Protein AF-A0A3D8GUQ6-F1 (afdb_monomer_lite)

Foldseek 3Di:
DVVVVVVVVVVVVVVVVVVVVVVVVVVVCVVVDPQWDFDPDPDPPFWTWTDHDQKIWIAGPVFRWIWMWGNDPPTDTDTDDTDGD

pLDDT: mean 74.99, std 14.55, range [48.75, 92.19]

Organism: NCBI:txid2259171

Sequence (85 aa):
MKGLSANIIALGVVVLYSTWSISNAIISSSSSFPHHISVDQNTEGSYELIVNDGWLYLYDKSNGQIWKKQDNLTAEWERVKHYSQ

Radius of gyration: 23.88 Å; chains: 1; bounding box: 69×28×36 Å

Structure (mmCIF, N/CA/C/O backbone):
data_AF-A0A3D8GUQ6-F1
#
_entry.id   AF-A0A3D8GUQ6-F1
#
loop_
_atom_site.group_PDB
_atom_site.id
_atom_site.type_symbol
_atom_site.label_atom_id
_atom_site.label_alt_id
_atom_site.label_comp_id
_atom_site.label_asym_id
_atom_site.label_entity_id
_atom_site.label_seq_id
_atom_site.pdbx_PDB_ins_code
_atom_site.Cartn_x
_atom_site.Cartn_y
_atom_site.Cartn_z
_atom_site.occupancy
_atom_site.B_iso_or_equiv
_atom_site.auth_seq_id
_atom_site.auth_comp_id
_atom_site.auth_asym_id
_atom_site.auth_atom_id
_atom_site.pdbx_PDB_model_num
ATOM 1 N N . MET A 1 1 ? 50.426 -8.877 -18.803 1.00 54.91 1 MET A N 1
ATOM 2 C CA . MET A 1 1 ? 49.686 -9.169 -17.549 1.00 54.91 1 MET A CA 1
ATOM 3 C C . MET A 1 1 ? 49.274 -7.917 -16.761 1.00 54.91 1 MET A C 1
ATOM 5 O O . MET A 1 1 ? 48.176 -7.924 -16.232 1.00 54.91 1 MET A O 1
ATOM 9 N N . LYS A 1 2 ? 50.061 -6.823 -16.732 1.00 58.38 2 LYS A N 1
ATOM 10 C CA . LYS A 1 2 ? 49.732 -5.588 -15.974 1.00 58.38 2 LYS A CA 1
ATOM 11 C C . LYS A 1 2 ? 48.457 -4.835 -16.425 1.00 58.38 2 LYS A C 1
ATOM 13 O O . LYS A 1 2 ? 47.821 -4.180 -15.609 1.00 58.38 2 LYS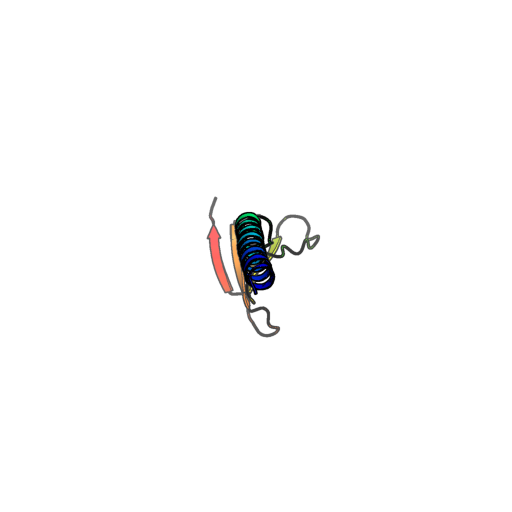 A O 1
ATOM 18 N N . GLY A 1 3 ? 48.061 -4.942 -17.700 1.00 62.34 3 GLY A N 1
ATOM 19 C CA . GLY A 1 3 ? 46.832 -4.308 -18.215 1.00 62.34 3 GLY A CA 1
ATOM 20 C C . GLY A 1 3 ? 45.539 -5.045 -17.841 1.00 62.34 3 GLY A C 1
ATOM 21 O O . GLY A 1 3 ? 44.515 -4.417 -17.603 1.00 62.34 3 GLY A O 1
ATOM 22 N N . LEU A 1 4 ? 45.598 -6.375 -17.708 1.00 67.00 4 LEU A N 1
ATOM 23 C CA . LEU A 1 4 ? 44.453 -7.194 -17.291 1.00 67.00 4 LEU A CA 1
ATOM 24 C C . LEU A 1 4 ? 44.071 -6.916 -15.835 1.00 67.00 4 LEU A C 1
ATOM 26 O O . LEU A 1 4 ? 42.896 -6.742 -15.533 1.00 67.00 4 LEU A O 1
ATOM 30 N N . SER A 1 5 ? 45.063 -6.789 -14.949 1.00 74.38 5 SER A N 1
ATOM 31 C CA . SER A 1 5 ? 44.835 -6.419 -13.549 1.00 74.38 5 SER A CA 1
ATOM 32 C C . SER A 1 5 ? 44.218 -5.026 -13.401 1.00 74.38 5 SER A C 1
ATOM 34 O O . SER A 1 5 ? 43.329 -4.849 -12.577 1.00 74.38 5 SER A O 1
ATOM 36 N N . ALA A 1 6 ? 44.628 -4.053 -14.222 1.00 78.50 6 ALA A N 1
ATOM 37 C CA . ALA A 1 6 ? 44.053 -2.706 -14.195 1.00 78.50 6 ALA A CA 1
ATOM 38 C C . ALA A 1 6 ? 42.572 -2.701 -14.620 1.00 78.50 6 ALA A C 1
ATOM 40 O O . ALA A 1 6 ? 41.748 -2.067 -13.965 1.00 78.50 6 ALA A O 1
ATOM 41 N N . ASN A 1 7 ? 42.219 -3.469 -15.655 1.00 84.38 7 ASN A N 1
ATOM 42 C CA . ASN A 1 7 ? 40.836 -3.584 -16.124 1.00 84.38 7 ASN A CA 1
ATOM 43 C C . ASN A 1 7 ? 39.926 -4.287 -15.106 1.00 84.38 7 ASN A C 1
ATOM 45 O O . ASN A 1 7 ? 38.784 -3.876 -14.925 1.00 84.38 7 ASN A O 1
ATOM 49 N N . ILE A 1 8 ? 40.430 -5.312 -14.409 1.00 87.19 8 ILE A N 1
ATOM 50 C CA . ILE A 1 8 ? 39.680 -6.011 -13.351 1.00 87.19 8 ILE A CA 1
ATOM 51 C C . ILE A 1 8 ? 39.408 -5.074 -12.167 1.00 87.19 8 ILE A C 1
ATOM 53 O O . ILE A 1 8 ? 38.291 -5.038 -11.654 1.00 87.19 8 ILE A O 1
ATOM 57 N N . ILE A 1 9 ? 40.404 -4.279 -11.763 1.00 86.06 9 ILE A N 1
ATOM 58 C CA . ILE A 1 9 ? 40.246 -3.288 -10.691 1.00 86.06 9 ILE A CA 1
ATOM 59 C C . ILE A 1 9 ? 39.225 -2.218 -11.099 1.00 86.06 9 ILE A C 1
ATOM 61 O O . ILE A 1 9 ? 38.329 -1.902 -10.319 1.00 86.06 9 ILE A O 1
ATOM 65 N N . ALA A 1 10 ? 39.308 -1.707 -12.331 1.00 86.94 10 ALA A N 1
ATOM 66 C CA . ALA A 1 10 ? 38.350 -0.733 -12.850 1.00 86.94 10 ALA A CA 1
ATOM 67 C C . ALA A 1 10 ? 36.914 -1.288 -12.872 1.00 86.94 10 ALA A C 1
ATOM 69 O O . ALA A 1 10 ? 35.987 -0.608 -12.436 1.00 86.94 10 ALA A O 1
ATOM 70 N N . LEU A 1 11 ? 36.732 -2.542 -13.303 1.00 89.38 11 LEU A N 1
ATOM 71 C CA . LEU A 1 11 ? 35.426 -3.204 -13.296 1.00 89.38 11 LEU A CA 1
ATOM 72 C C . LEU A 1 11 ? 34.863 -3.321 -11.871 1.00 89.38 11 LEU A C 1
ATOM 74 O O . LEU A 1 11 ? 33.693 -3.020 -11.644 1.00 89.38 11 LEU A O 1
ATOM 78 N N . GLY A 1 12 ? 35.702 -3.700 -10.901 1.00 90.19 12 GLY A N 1
ATOM 79 C CA . GLY A 1 12 ? 35.306 -3.798 -9.495 1.00 90.19 12 GLY A CA 1
ATOM 80 C C . GLY A 1 12 ? 34.807 -2.468 -8.923 1.00 90.19 12 GLY A C 1
ATOM 81 O O . GLY A 1 12 ? 33.771 -2.432 -8.261 1.00 90.19 12 GLY A O 1
ATOM 82 N N . VAL A 1 13 ? 35.488 -1.361 -9.235 1.00 90.12 13 VAL A N 1
ATOM 83 C CA . VAL A 1 13 ? 35.073 -0.014 -8.802 1.00 90.12 13 VAL A CA 1
ATOM 84 C C . VAL A 1 13 ? 33.721 0.376 -9.407 1.00 90.12 13 VAL A C 1
ATOM 86 O O . VAL A 1 13 ? 32.858 0.888 -8.694 1.00 90.12 13 VAL A O 1
ATOM 89 N N . VAL A 1 14 ? 33.501 0.090 -10.693 1.00 92.06 14 VAL A N 1
ATOM 90 C CA . VAL A 1 14 ? 32.226 0.381 -11.373 1.00 92.06 14 VAL A CA 1
ATOM 91 C C . VAL A 1 14 ? 31.072 -0.412 -10.755 1.00 92.06 14 VAL A C 1
ATOM 93 O O . VAL A 1 14 ? 30.004 0.149 -10.506 1.00 92.06 14 VAL A O 1
ATOM 96 N N . VAL A 1 15 ? 31.284 -1.693 -10.443 1.00 90.19 15 VAL A N 1
ATOM 97 C CA . VAL A 1 15 ? 30.260 -2.539 -9.809 1.00 90.19 15 VAL A CA 1
ATOM 98 C C . VAL A 1 15 ? 29.893 -2.011 -8.420 1.00 90.19 15 VAL A C 1
ATOM 100 O O . VAL A 1 15 ? 28.708 -1.854 -8.118 1.00 90.19 15 VAL A O 1
ATOM 103 N N . LEU A 1 16 ? 30.877 -1.648 -7.595 1.00 89.75 16 LEU A N 1
ATOM 104 C CA . LEU A 1 16 ? 30.620 -1.081 -6.266 1.00 89.75 16 LEU A CA 1
ATOM 105 C C . LEU A 1 16 ? 29.868 0.255 -6.345 1.00 89.75 16 LEU A C 1
ATOM 107 O O . LEU A 1 16 ? 28.904 0.464 -5.608 1.00 89.75 16 LEU A O 1
ATOM 111 N N . TYR A 1 17 ? 30.250 1.127 -7.281 1.00 88.94 17 TYR A N 1
ATOM 112 C CA . TYR A 1 17 ? 29.570 2.403 -7.499 1.00 88.94 17 TYR A CA 1
ATOM 113 C C . TYR A 1 17 ? 28.117 2.214 -7.960 1.00 88.94 17 TYR A C 1
ATOM 115 O O . TYR A 1 17 ? 27.208 2.856 -7.434 1.00 88.94 17 TYR A O 1
ATOM 123 N N . SER A 1 18 ? 27.877 1.284 -8.891 1.00 83.62 18 SER A N 1
ATOM 124 C CA . SER A 1 18 ? 26.523 0.964 -9.359 1.00 83.62 18 SER A CA 1
ATOM 125 C C . SER A 1 18 ? 25.637 0.414 -8.235 1.00 83.62 18 SER A C 1
ATOM 127 O O . SER A 1 18 ? 24.496 0.845 -8.084 1.00 83.62 18 SER A O 1
ATOM 129 N N . THR A 1 19 ? 26.188 -0.448 -7.375 1.00 82.19 19 THR A N 1
ATOM 130 C CA . THR A 1 19 ? 25.472 -1.024 -6.225 1.00 82.19 19 THR A CA 1
ATOM 131 C C . THR A 1 19 ? 25.087 0.059 -5.219 1.00 82.19 19 THR A C 1
ATOM 133 O O . THR A 1 19 ? 23.971 0.064 -4.701 1.00 82.19 19 THR A O 1
ATOM 136 N N . TRP A 1 20 ? 25.978 1.022 -4.975 1.00 79.88 20 TRP A N 1
ATOM 137 C CA . TRP A 1 20 ? 25.686 2.157 -4.104 1.00 79.88 20 TRP A CA 1
ATOM 138 C C . TRP A 1 20 ? 24.604 3.075 -4.690 1.00 79.88 20 TRP A C 1
ATOM 140 O O . TRP A 1 20 ? 23.675 3.457 -3.981 1.00 79.88 20 TRP A O 1
ATOM 150 N N . SER A 1 21 ? 24.668 3.383 -5.987 1.00 76.81 21 SER A N 1
ATOM 151 C CA . SER A 1 21 ? 23.644 4.192 -6.659 1.00 76.81 21 SER A CA 1
ATOM 152 C C . SER A 1 21 ? 22.257 3.540 -6.589 1.00 76.81 21 SER A C 1
ATOM 154 O O . SER A 1 21 ? 21.286 4.215 -6.250 1.00 76.81 21 SER A O 1
ATOM 156 N N . ILE A 1 22 ? 22.176 2.221 -6.802 1.00 75.25 22 ILE A N 1
ATOM 157 C CA . ILE A 1 22 ? 20.934 1.445 -6.667 1.00 75.25 22 ILE A CA 1
ATOM 158 C C . ILE A 1 22 ? 20.439 1.444 -5.214 1.00 75.25 22 ILE A C 1
ATOM 160 O O . ILE A 1 22 ? 19.258 1.673 -4.974 1.00 75.25 22 ILE A O 1
ATOM 164 N N . SER A 1 23 ? 21.329 1.244 -4.238 1.00 69.94 23 SER A N 1
ATOM 165 C CA . SER A 1 23 ? 20.979 1.282 -2.811 1.00 69.94 23 SER A CA 1
ATOM 166 C C . SER A 1 23 ? 20.385 2.636 -2.404 1.00 69.94 23 SER A C 1
ATOM 168 O O . SER A 1 23 ? 19.314 2.693 -1.801 1.00 69.94 23 SER A O 1
ATOM 170 N N . ASN A 1 24 ? 21.014 3.740 -2.820 1.00 68.31 24 ASN A N 1
ATOM 171 C CA . ASN A 1 24 ? 20.498 5.084 -2.563 1.00 68.31 24 ASN A CA 1
ATOM 172 C C . ASN A 1 24 ? 19.152 5.322 -3.259 1.00 68.31 24 ASN A C 1
ATOM 174 O O . ASN A 1 24 ? 18.269 5.937 -2.665 1.00 68.31 24 ASN A O 1
ATOM 178 N N . ALA A 1 25 ? 18.970 4.815 -4.484 1.00 62.53 25 ALA A N 1
ATOM 179 C CA . ALA A 1 25 ? 17.696 4.896 -5.191 1.00 62.53 25 ALA A CA 1
ATOM 180 C C . ALA A 1 25 ? 16.584 4.155 -4.427 1.00 62.53 25 ALA A C 1
ATOM 182 O O . ALA A 1 25 ? 15.518 4.726 -4.210 1.00 62.53 25 ALA A O 1
ATOM 183 N N . ILE A 1 26 ? 16.854 2.944 -3.927 1.00 60.50 26 ILE A N 1
ATOM 184 C CA . ILE A 1 26 ? 15.909 2.160 -3.116 1.00 60.50 26 ILE A CA 1
ATOM 185 C C . ILE A 1 26 ? 15.566 2.894 -1.811 1.00 60.50 26 ILE A C 1
ATOM 187 O O . ILE A 1 26 ? 14.388 3.061 -1.499 1.00 60.50 26 ILE A O 1
ATOM 191 N N . ILE A 1 27 ? 16.565 3.409 -1.088 1.00 60.78 27 ILE A N 1
ATOM 192 C CA . ILE A 1 27 ? 16.347 4.182 0.148 1.00 60.78 27 ILE A CA 1
ATOM 193 C C . ILE A 1 27 ? 15.502 5.435 -0.139 1.00 60.78 27 ILE A C 1
ATOM 195 O O . ILE A 1 27 ? 14.549 5.720 0.588 1.00 60.78 27 ILE A O 1
ATOM 199 N N . SER A 1 28 ? 15.793 6.145 -1.233 1.00 56.81 28 SER A N 1
ATOM 200 C CA . SER A 1 28 ? 15.042 7.338 -1.652 1.00 56.81 28 SER A CA 1
ATOM 201 C C . SER A 1 28 ? 13.632 7.037 -2.170 1.00 56.81 28 SER A C 1
ATOM 203 O O . SER A 1 28 ? 12.774 7.913 -2.147 1.00 56.81 28 SER A O 1
ATOM 205 N N . SER A 1 29 ? 13.367 5.802 -2.604 1.00 53.50 29 SER A N 1
ATOM 206 C CA . SER A 1 29 ? 12.051 5.378 -3.097 1.00 53.50 29 SER A CA 1
ATOM 207 C C . SER A 1 29 ? 11.054 5.039 -1.982 1.00 53.50 29 SER A C 1
ATOM 209 O O . SER A 1 29 ? 9.868 4.862 -2.259 1.00 53.50 29 SER A O 1
ATOM 211 N N . SER A 1 30 ? 11.505 5.003 -0.721 1.00 54.34 30 SER A N 1
ATOM 212 C CA . SER A 1 30 ? 10.701 4.576 0.433 1.00 54.34 30 SER A CA 1
ATOM 213 C C . SER A 1 30 ? 9.460 5.436 0.716 1.00 54.34 30 SER A C 1
ATOM 215 O O . SER A 1 30 ? 8.528 4.941 1.344 1.00 54.34 30 SER A O 1
ATOM 217 N N . SER A 1 31 ? 9.387 6.676 0.218 1.00 54.19 31 SER A N 1
ATOM 218 C CA . SER A 1 31 ? 8.206 7.543 0.375 1.00 54.19 31 SER A CA 1
ATOM 219 C C . SER A 1 31 ? 7.329 7.672 -0.876 1.00 54.19 31 SER A C 1
ATOM 221 O O . SER A 1 31 ? 6.207 8.163 -0.763 1.00 54.19 31 SER A O 1
ATOM 223 N N . SER A 1 32 ? 7.810 7.241 -2.048 1.00 52.84 32 SER A N 1
ATOM 224 C CA . SER A 1 32 ? 7.126 7.435 -3.342 1.00 52.84 32 SER A CA 1
ATOM 225 C C . SER A 1 32 ? 6.679 6.133 -4.006 1.00 52.84 32 SER A C 1
ATOM 227 O O . SER A 1 32 ? 5.977 6.177 -5.014 1.00 52.84 32 SER A O 1
ATOM 229 N N . PHE A 1 33 ? 7.060 4.974 -3.462 1.00 49.62 33 PHE A N 1
ATOM 230 C CA . PHE A 1 33 ? 6.405 3.720 -3.813 1.00 49.62 33 PHE A CA 1
ATOM 231 C C . PHE A 1 33 ? 5.068 3.661 -3.057 1.00 49.62 33 PHE A C 1
ATOM 233 O O . PHE A 1 33 ? 5.075 3.733 -1.821 1.00 49.62 33 PHE A O 1
ATOM 240 N N . PRO A 1 34 ? 3.915 3.579 -3.747 1.00 50.53 34 PRO A N 1
ATOM 241 C CA . PRO A 1 34 ? 2.634 3.501 -3.068 1.00 50.53 34 PRO A CA 1
ATOM 242 C C . PRO A 1 34 ? 2.584 2.197 -2.264 1.00 50.53 34 PRO A C 1
ATOM 244 O O . PRO A 1 34 ? 2.396 1.119 -2.815 1.00 50.53 34 PRO A O 1
ATOM 247 N N . HIS A 1 35 ? 2.739 2.297 -0.941 1.00 51.97 35 HIS A N 1
ATOM 248 C CA . HIS A 1 35 ? 2.457 1.202 0.001 1.00 51.97 35 HIS A CA 1
ATOM 249 C C . HIS A 1 35 ? 0.950 0.906 0.096 1.00 51.97 35 HIS A C 1
ATOM 251 O O . HIS A 1 35 ? 0.518 -0.001 0.798 1.00 51.97 35 HIS A O 1
ATOM 257 N N . HIS A 1 36 ? 0.144 1.721 -0.574 1.00 50.53 36 HIS A N 1
ATOM 258 C CA . HIS A 1 36 ? -1.286 1.585 -0.698 1.00 50.53 36 HIS A CA 1
ATOM 259 C C . HIS A 1 36 ? -1.661 2.025 -2.109 1.00 50.53 36 HIS A C 1
ATOM 261 O O . HIS A 1 36 ? -1.331 3.131 -2.538 1.00 50.53 36 HIS A O 1
ATOM 267 N N . ILE A 1 37 ? -2.357 1.163 -2.840 1.00 55.28 37 ILE A N 1
ATOM 268 C CA . ILE A 1 37 ? -3.087 1.5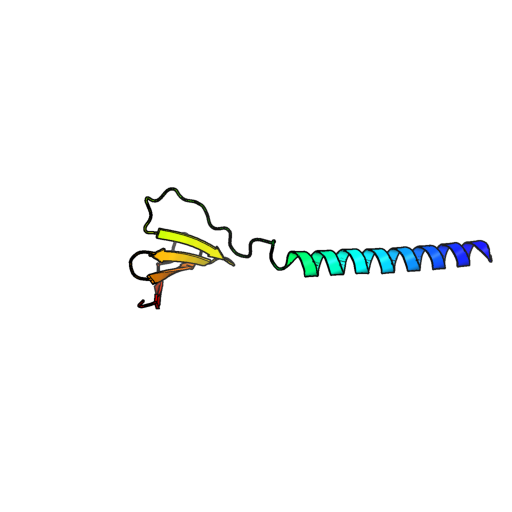98 -4.025 1.00 55.28 37 ILE A CA 1
ATOM 269 C C . ILE A 1 37 ? -4.432 2.079 -3.485 1.00 55.28 37 ILE A C 1
ATOM 271 O O . ILE A 1 37 ? -5.298 1.266 -3.156 1.00 55.28 37 ILE A O 1
ATOM 275 N N . SER A 1 38 ? -4.571 3.395 -3.302 1.00 48.75 38 SER A N 1
ATOM 276 C CA . SER A 1 38 ? -5.893 3.995 -3.113 1.00 48.75 38 SER A CA 1
ATOM 277 C C . SER A 1 38 ? -6.564 3.960 -4.477 1.00 48.75 38 SER A C 1
ATOM 279 O O . SER A 1 38 ? -6.103 4.595 -5.429 1.00 48.75 38 SER A O 1
ATOM 281 N N . VAL A 1 39 ? -7.577 3.111 -4.614 1.00 55.69 39 VAL A N 1
ATOM 282 C CA . VAL A 1 39 ? -8.393 3.107 -5.821 1.00 55.69 39 VAL A CA 1
ATOM 283 C C . VAL A 1 39 ? -9.341 4.279 -5.652 1.00 55.69 39 VAL A C 1
ATOM 285 O O . VAL A 1 39 ? -10.247 4.213 -4.824 1.00 55.69 39 VAL A O 1
ATOM 288 N N . ASP A 1 40 ? -9.102 5.348 -6.411 1.00 52.84 40 ASP A N 1
ATOM 289 C CA . ASP A 1 40 ? -10.006 6.492 -6.519 1.00 52.84 40 ASP A CA 1
ATOM 290 C C . ASP A 1 40 ? -11.313 6.016 -7.172 1.00 52.84 40 ASP A C 1
ATOM 292 O O . ASP A 1 40 ? -11.514 6.071 -8.387 1.00 52.84 40 ASP A O 1
ATOM 296 N N . GLN A 1 41 ? -12.167 5.392 -6.362 1.00 54.12 41 GLN A N 1
ATOM 297 C CA . GLN A 1 41 ? -13.538 5.107 -6.727 1.00 54.12 41 GLN A CA 1
ATOM 298 C C . GLN A 1 41 ? -14.320 6.366 -6.403 1.00 54.12 41 GLN A C 1
ATOM 300 O O . GLN A 1 41 ? -14.353 6.812 -5.259 1.00 54.12 41 GLN A O 1
ATOM 305 N N . ASN A 1 42 ? -14.934 6.924 -7.441 1.00 48.75 42 ASN A N 1
ATOM 306 C CA . ASN A 1 42 ? -15.793 8.098 -7.416 1.00 48.75 42 ASN A CA 1
ATOM 307 C C . ASN A 1 42 ? -17.090 7.815 -6.621 1.00 48.75 42 ASN A C 1
ATOM 309 O O . ASN A 1 42 ? -18.192 7.829 -7.162 1.00 48.75 42 ASN A O 1
ATOM 313 N N . THR A 1 43 ? -16.959 7.455 -5.345 1.00 54.16 43 THR A N 1
ATOM 314 C CA . THR A 1 43 ? -18.028 7.396 -4.353 1.00 54.16 43 THR A CA 1
ATOM 315 C C . THR A 1 43 ? -18.072 8.753 -3.682 1.00 54.16 43 THR A C 1
ATOM 317 O O . THR A 1 43 ? -1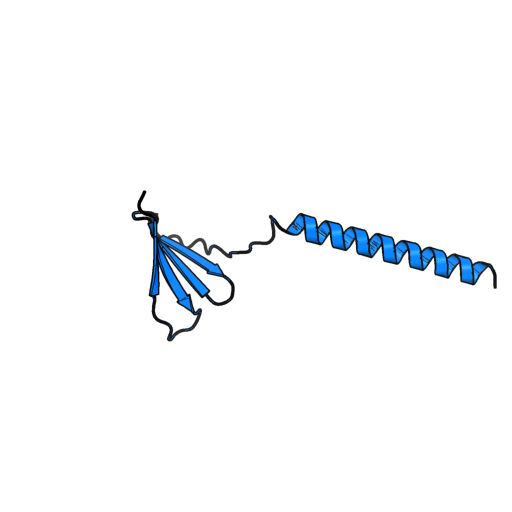7.0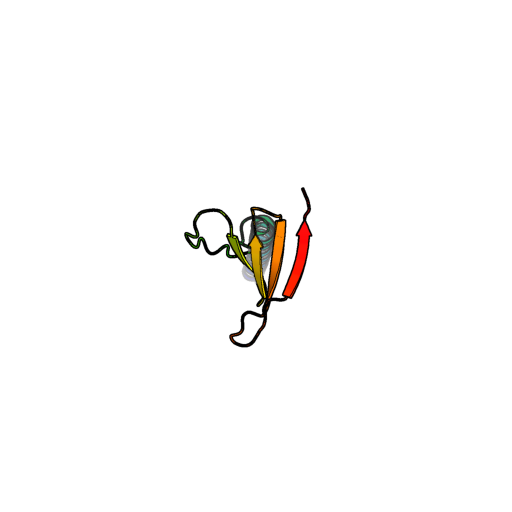61 9.190 -3.145 1.00 54.16 43 THR A O 1
ATOM 320 N N . GLU A 1 44 ? -19.225 9.413 -3.745 1.00 56.66 44 GLU A N 1
ATOM 321 C CA . GLU A 1 44 ? -19.515 10.795 -3.341 1.00 56.66 44 GLU A CA 1
ATOM 322 C C . GLU A 1 44 ? -19.194 11.142 -1.861 1.00 56.66 44 GLU A C 1
ATOM 324 O O . GLU A 1 44 ? -20.052 11.547 -1.085 1.00 56.66 44 GLU A O 1
ATOM 329 N N . GLY A 1 45 ? -17.925 11.043 -1.461 1.00 60.62 45 GLY A N 1
ATOM 330 C CA . GLY A 1 45 ? -17.331 11.773 -0.341 1.00 60.62 45 GLY A CA 1
ATOM 331 C C . GLY A 1 45 ? -17.208 11.055 1.004 1.00 60.62 45 GLY A C 1
ATOM 332 O O . GLY A 1 45 ? -16.457 11.541 1.848 1.00 60.62 45 GLY A O 1
ATOM 333 N N . SER A 1 46 ? -17.870 9.918 1.239 1.00 72.94 46 SER A N 1
ATOM 334 C CA . SER A 1 46 ? -17.888 9.308 2.586 1.00 72.94 46 SER A CA 1
ATOM 335 C C . SER A 1 46 ? -16.983 8.096 2.770 1.00 72.94 46 SER A C 1
ATOM 337 O O . SER A 1 46 ? -16.611 7.815 3.903 1.00 72.94 46 SER A O 1
ATOM 339 N N . TYR A 1 47 ? -16.594 7.400 1.701 1.00 79.75 47 TYR A N 1
ATOM 340 C CA . TYR A 1 47 ? -15.843 6.148 1.812 1.00 79.75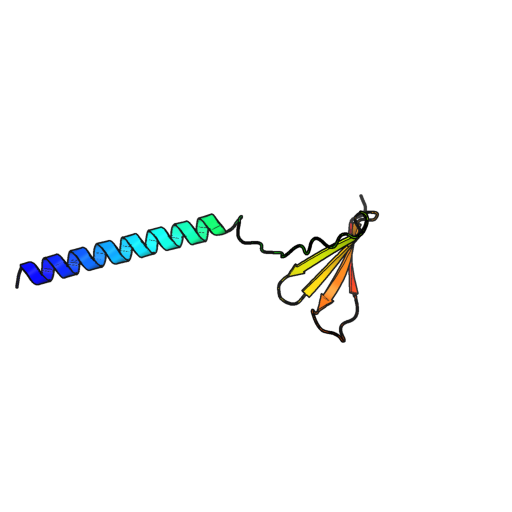 47 TYR A CA 1
ATOM 341 C C . TYR A 1 47 ? -14.550 6.176 1.003 1.00 79.75 47 TYR A C 1
ATOM 343 O O . TYR A 1 47 ? -14.496 6.739 -0.086 1.00 79.75 47 TYR A O 1
ATOM 351 N N . GLU A 1 48 ? -13.505 5.561 1.549 1.00 83.75 48 GLU A N 1
ATOM 352 C CA . GLU A 1 48 ? -12.226 5.342 0.877 1.00 83.75 48 GLU A CA 1
ATOM 353 C C . GLU A 1 48 ? -11.812 3.878 1.003 1.00 83.75 48 GLU A C 1
ATOM 355 O O . GLU A 1 48 ? -11.855 3.302 2.093 1.00 83.75 48 GLU A O 1
ATOM 360 N N . LEU A 1 49 ? -11.435 3.274 -0.126 1.00 84.19 49 LEU A N 1
ATOM 361 C CA . LEU A 1 49 ? -10.985 1.889 -0.206 1.00 84.19 49 LEU A CA 1
ATOM 362 C C . LEU A 1 49 ? -9.463 1.847 -0.357 1.00 84.19 49 LEU A C 1
ATOM 364 O O . LEU A 1 49 ? -8.903 2.359 -1.325 1.00 84.19 49 LEU A O 1
ATOM 368 N N . ILE A 1 50 ? -8.804 1.183 0.586 1.00 85.38 50 ILE A N 1
ATOM 369 C CA . ILE A 1 50 ? -7.351 1.041 0.643 1.00 85.38 50 ILE A CA 1
ATOM 370 C C . ILE A 1 50 ? -7.001 -0.437 0.468 1.00 85.38 50 ILE A C 1
ATOM 372 O O . ILE A 1 50 ? -7.481 -1.285 1.221 1.00 85.38 50 ILE A O 1
ATOM 376 N N . VAL A 1 51 ? -6.144 -0.748 -0.506 1.00 85.50 51 VAL A N 1
ATOM 377 C CA . VAL A 1 51 ? -5.646 -2.109 -0.755 1.00 85.50 51 VAL A CA 1
ATOM 378 C C . VAL A 1 51 ? -4.212 -2.227 -0.246 1.00 85.50 51 VAL A C 1
ATOM 380 O O . VAL A 1 51 ? -3.355 -1.435 -0.644 1.00 85.50 51 VAL A O 1
ATOM 383 N N . ASN A 1 52 ? -3.949 -3.196 0.636 1.00 82.00 52 ASN A N 1
ATOM 384 C CA . ASN A 1 52 ? -2.624 -3.423 1.216 1.00 82.00 52 ASN A CA 1
ATOM 385 C C . ASN A 1 52 ? -2.397 -4.912 1.547 1.00 82.00 52 ASN A C 1
ATOM 387 O O . ASN A 1 52 ? -3.176 -5.495 2.298 1.00 82.00 52 ASN A O 1
ATOM 391 N N . ASP A 1 53 ? -1.340 -5.513 0.989 1.00 82.31 53 ASP A N 1
ATOM 392 C CA . ASP A 1 53 ? -0.850 -6.869 1.293 1.00 82.31 53 ASP A CA 1
ATOM 393 C C . ASP A 1 53 ? -1.937 -7.965 1.355 1.00 82.31 53 ASP A C 1
ATOM 395 O O . ASP A 1 53 ? -1.996 -8.774 2.283 1.00 82.31 53 ASP A O 1
ATOM 399 N N . GLY A 1 54 ? -2.831 -7.997 0.359 1.00 84.12 54 GLY A N 1
ATOM 400 C CA . GLY A 1 54 ? -3.916 -8.989 0.279 1.00 84.12 54 GLY A CA 1
ATOM 401 C C . GLY A 1 54 ? -5.101 -8.707 1.209 1.00 84.12 54 GLY A C 1
ATOM 402 O O . GLY A 1 54 ? -5.959 -9.571 1.399 1.00 84.12 54 GLY A O 1
ATOM 403 N N . TRP A 1 55 ? -5.163 -7.502 1.778 1.00 87.75 55 TRP A N 1
ATOM 404 C CA . TRP A 1 55 ? -6.286 -6.993 2.554 1.00 87.75 55 TRP A CA 1
ATOM 405 C C . TRP A 1 55 ? -6.902 -5.765 1.890 1.00 87.75 55 TRP A C 1
ATOM 407 O O . TRP A 1 55 ? -6.217 -4.911 1.323 1.00 87.75 55 TRP A O 1
ATOM 417 N N . LEU A 1 56 ? -8.217 -5.666 2.024 1.00 89.06 56 LEU A N 1
ATOM 418 C CA . LEU A 1 56 ? -9.024 -4.518 1.652 1.00 89.06 56 LEU A CA 1
ATOM 419 C C . LEU A 1 56 ? -9.467 -3.818 2.930 1.00 89.06 56 LEU A C 1
ATOM 421 O O . LEU A 1 56 ? -10.003 -4.464 3.828 1.00 89.06 56 LEU A O 1
ATOM 425 N N . TYR A 1 57 ? -9.270 -2.508 2.998 1.00 87.38 57 TYR A N 1
ATOM 426 C CA . TYR A 1 57 ? -9.712 -1.662 4.098 1.00 87.38 57 TYR A CA 1
ATOM 427 C C . TYR A 1 57 ? -10.715 -0.646 3.578 1.00 87.38 57 TYR A C 1
ATOM 429 O O . TYR A 1 57 ? -10.432 0.066 2.619 1.00 87.38 57 TYR A O 1
ATOM 437 N N . LEU A 1 58 ? -11.869 -0.560 4.226 1.00 88.12 58 LEU A N 1
ATOM 438 C CA . LEU A 1 58 ? -12.883 0.443 3.938 1.00 88.12 58 LEU A CA 1
ATOM 439 C C . LEU A 1 58 ? -12.890 1.455 5.078 1.00 88.12 58 LEU A C 1
ATOM 441 O O . LEU A 1 58 ? -13.127 1.080 6.227 1.00 88.12 58 LEU A O 1
ATOM 445 N N . TYR A 1 59 ? -12.612 2.713 4.762 1.00 85.50 59 TYR A N 1
ATOM 446 C CA . TYR A 1 59 ? -12.602 3.819 5.708 1.00 85.50 59 TYR A CA 1
ATOM 447 C C . TYR A 1 59 ? -13.803 4.733 5.475 1.00 85.50 59 TYR A C 1
ATOM 449 O O . TYR A 1 59 ? -13.960 5.284 4.388 1.00 85.50 59 TYR A O 1
ATOM 457 N N . ASP A 1 60 ? -14.632 4.903 6.501 1.00 86.19 60 ASP A N 1
ATOM 458 C CA . ASP A 1 60 ? -15.711 5.885 6.543 1.00 86.19 60 ASP A CA 1
ATOM 459 C C . ASP A 1 60 ? -15.181 7.223 7.073 1.00 86.19 60 ASP A C 1
ATOM 461 O O . ASP A 1 60 ? -14.867 7.375 8.257 1.00 86.19 60 ASP A O 1
ATOM 465 N N . LYS A 1 61 ? -15.103 8.215 6.189 1.00 81.44 61 LYS A N 1
ATOM 466 C CA . LYS A 1 61 ? -14.641 9.573 6.498 1.00 81.44 61 LYS A CA 1
ATOM 467 C C . LYS A 1 61 ? -15.615 10.338 7.391 1.00 81.44 61 LYS A C 1
ATOM 469 O O . LYS A 1 61 ? -15.202 11.316 8.005 1.00 81.44 61 LYS A O 1
ATOM 474 N N . SER A 1 62 ? -16.884 9.928 7.465 1.00 82.19 62 SER A N 1
ATOM 475 C CA . SER A 1 62 ? -17.913 10.643 8.230 1.00 82.19 62 SER A CA 1
ATOM 476 C C . SER A 1 62 ? -17.847 10.367 9.732 1.00 82.19 62 SER A C 1
ATOM 478 O O . SER A 1 62 ? -18.169 11.238 10.535 1.00 82.19 62 SER A O 1
ATOM 480 N N . ASN A 1 63 ? -17.429 9.159 10.117 1.00 83.00 63 ASN A N 1
ATOM 481 C CA . ASN A 1 63 ? -17.459 8.692 11.506 1.00 83.00 63 ASN A CA 1
ATOM 482 C C . ASN A 1 63 ? -16.153 8.008 11.947 1.00 83.00 63 ASN A C 1
ATOM 484 O O . ASN A 1 63 ? -16.083 7.487 13.056 1.00 83.00 63 ASN A O 1
ATOM 488 N N . GLY A 1 64 ? -15.134 7.966 11.087 1.00 80.62 64 GLY A N 1
ATOM 489 C CA . GLY A 1 64 ? -13.836 7.380 11.408 1.00 80.62 64 GLY A CA 1
ATOM 490 C C . GLY A 1 64 ? -13.839 5.850 11.515 1.00 80.62 64 GLY A C 1
ATOM 491 O O . GLY A 1 64 ? -12.906 5.269 12.084 1.00 80.62 64 GLY A O 1
ATOM 492 N N . GLN A 1 65 ? -14.888 5.177 11.032 1.00 86.12 65 GLN A N 1
ATOM 493 C CA . GLN A 1 65 ? -15.024 3.727 11.099 1.00 86.12 65 GLN A CA 1
ATOM 494 C C . GLN A 1 65 ? -14.175 3.042 10.029 1.00 86.12 65 GLN A C 1
ATOM 496 O O . GLN A 1 65 ? -14.212 3.395 8.855 1.00 86.12 65 GLN A O 1
ATOM 501 N N . ILE A 1 66 ? -13.427 2.018 10.440 1.00 88.75 66 ILE A N 1
ATOM 502 C CA . ILE A 1 66 ? -12.642 1.179 9.534 1.00 88.75 66 ILE A CA 1
ATOM 503 C C . ILE A 1 66 ? -13.154 -0.256 9.583 1.00 88.75 66 ILE A C 1
ATOM 505 O O . ILE A 1 66 ? -13.279 -0.846 10.667 1.00 88.75 66 ILE A O 1
ATOM 509 N N . TRP A 1 67 ? -13.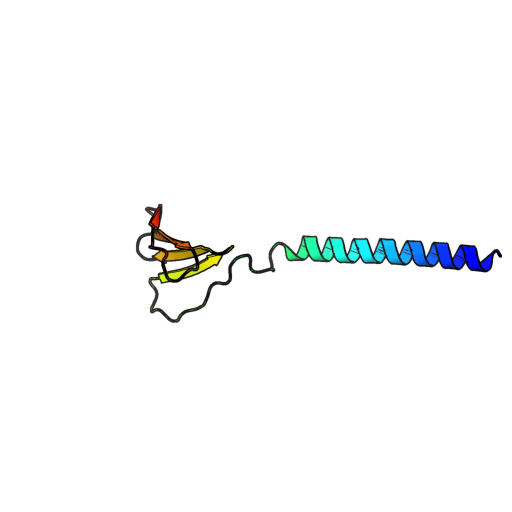374 -0.827 8.404 1.00 91.44 67 TRP A N 1
ATOM 510 C CA . TRP A 1 67 ? -13.546 -2.261 8.199 1.00 91.44 67 TRP A CA 1
ATOM 511 C C . TRP A 1 67 ? -12.367 -2.822 7.414 1.00 91.44 67 TRP A C 1
ATOM 513 O O . TRP A 1 67 ? -11.765 -2.112 6.612 1.00 91.44 67 TRP A O 1
ATOM 523 N N . LYS A 1 68 ? -12.043 -4.097 7.626 1.00 91.19 68 LYS A N 1
ATOM 524 C CA . LYS A 1 68 ? -11.099 -4.837 6.787 1.00 91.19 68 LYS A CA 1
ATOM 525 C C . LYS A 1 68 ? -11.702 -6.152 6.331 1.00 91.19 68 LYS A C 1
ATOM 527 O O . LYS A 1 68 ? -12.519 -6.728 7.042 1.00 91.19 68 LYS A O 1
ATOM 532 N N . LYS A 1 69 ? -11.234 -6.659 5.202 1.00 92.19 69 LYS A N 1
ATOM 533 C CA . LYS A 1 69 ? -11.419 -8.053 4.800 1.00 92.19 69 LYS A CA 1
ATOM 534 C C . LYS A 1 69 ? -10.230 -8.529 3.984 1.00 92.19 69 LYS A C 1
ATOM 536 O O . LYS A 1 69 ? -9.479 -7.709 3.461 1.00 92.19 69 LYS A O 1
ATOM 541 N N . GLN A 1 70 ? -10.056 -9.839 3.864 1.00 91.75 70 GLN A N 1
ATOM 542 C CA . GLN A 1 70 ? -9.104 -10.374 2.892 1.00 91.75 70 GLN A CA 1
ATOM 543 C C . GLN A 1 70 ? -9.588 -10.068 1.472 1.00 91.75 70 GLN A C 1
ATOM 545 O O . GLN A 1 70 ? -10.794 -10.026 1.219 1.00 91.75 70 GLN A O 1
ATOM 550 N N . ASP A 1 71 ? -8.655 -9.880 0.543 1.00 85.88 71 ASP A N 1
ATOM 551 C CA . ASP A 1 71 ? -8.943 -9.724 -0.884 1.00 85.88 71 ASP A CA 1
ATOM 552 C C . ASP A 1 71 ? -9.315 -11.078 -1.513 1.00 85.88 71 ASP A C 1
ATOM 554 O O . ASP A 1 71 ? -8.586 -11.677 -2.300 1.00 85.88 71 ASP A O 1
ATOM 558 N N . ASN A 1 72 ? -10.441 -11.629 -1.065 1.00 87.44 72 ASN A N 1
ATOM 559 C CA . ASN A 1 72 ? -11.055 -12.818 -1.625 1.00 87.44 72 ASN A CA 1
ATOM 560 C C . ASN A 1 72 ? -12.586 -12.671 -1.621 1.00 87.44 72 ASN A C 1
ATOM 562 O O . ASN A 1 72 ? -13.165 -11.874 -0.878 1.00 87.44 72 ASN A O 1
ATOM 566 N N . LEU A 1 73 ? -13.254 -13.433 -2.489 1.00 82.38 73 LEU A N 1
ATOM 567 C CA . LEU A 1 73 ? -14.699 -13.306 -2.721 1.00 82.38 73 LEU A CA 1
ATOM 568 C C . LEU A 1 73 ? -15.555 -13.756 -1.529 1.00 82.38 73 LEU A C 1
ATOM 570 O O . LEU A 1 73 ? -16.723 -13.389 -1.446 1.00 82.38 73 LEU A O 1
ATOM 574 N N . THR A 1 74 ? -14.988 -14.555 -0.629 1.00 87.38 74 THR A N 1
ATOM 575 C CA . THR A 1 74 ? -15.700 -15.199 0.481 1.00 87.38 74 THR A CA 1
ATOM 576 C C . THR A 1 74 ? -15.489 -14.509 1.824 1.00 87.38 74 THR A C 1
ATOM 578 O O . THR A 1 74 ? -16.146 -14.869 2.793 1.00 87.38 74 THR A O 1
ATOM 581 N N . ALA A 1 75 ? -14.559 -13.558 1.911 1.00 86.00 75 ALA A N 1
ATOM 582 C CA . ALA A 1 75 ? -14.211 -12.900 3.158 1.00 86.00 75 ALA A CA 1
ATOM 583 C C . ALA A 1 75 ? -15.253 -11.848 3.527 1.00 86.00 75 ALA A C 1
ATOM 585 O O . ALA A 1 75 ? -15.634 -10.993 2.718 1.00 86.00 75 ALA A O 1
ATOM 586 N N . GLU A 1 76 ? -15.667 -11.896 4.787 1.00 90.25 76 GLU A N 1
ATOM 587 C CA . GLU A 1 76 ? -16.576 -10.925 5.373 1.00 90.25 76 GLU A CA 1
ATOM 588 C C . GLU A 1 76 ? -15.819 -9.689 5.864 1.00 90.25 76 GLU A C 1
ATOM 590 O O . GLU A 1 76 ? -14.624 -9.730 6.166 1.00 90.25 76 GLU A O 1
ATOM 595 N N . TRP A 1 77 ? -16.529 -8.563 5.919 1.00 90.56 77 TRP A N 1
ATOM 596 C CA . TRP A 1 77 ? -15.995 -7.326 6.469 1.00 90.56 77 TRP A CA 1
ATOM 597 C C . TRP A 1 77 ? -16.004 -7.372 7.991 1.00 90.56 77 TRP A C 1
ATOM 599 O O . TRP A 1 77 ? -17.054 -7.444 8.626 1.00 90.56 77 TRP A O 1
ATOM 609 N N . GLU A 1 78 ? -14.826 -7.235 8.579 1.00 90.31 78 GLU A N 1
ATOM 610 C CA . GLU A 1 78 ? -14.644 -7.165 10.018 1.00 90.31 78 GLU A CA 1
ATOM 611 C C . GLU A 1 78 ? -14.377 -5.730 10.450 1.00 90.31 78 GLU A C 1
ATOM 613 O O . GLU A 1 78 ? -13.565 -5.011 9.862 1.00 90.31 78 GLU A O 1
ATOM 618 N N . ARG A 1 79 ? -15.038 -5.307 11.525 1.00 86.75 79 ARG A N 1
ATOM 619 C CA . ARG A 1 79 ? -14.819 -3.987 12.111 1.00 86.75 79 ARG A CA 1
ATOM 620 C C . ARG A 1 79 ? -13.484 -3.966 12.854 1.00 86.75 79 ARG A C 1
ATOM 622 O O . ARG A 1 79 ? -13.308 -4.708 13.815 1.00 86.75 79 ARG A O 1
ATOM 629 N N . VAL A 1 80 ? -12.563 -3.093 12.448 1.00 83.56 80 VAL A N 1
ATOM 630 C CA . VAL A 1 80 ? -11.188 -3.088 12.985 1.00 83.56 80 VAL A CA 1
ATOM 631 C C . VAL A 1 80 ? -11.001 -2.030 14.050 1.00 83.56 80 VAL A C 1
ATOM 633 O O . VAL A 1 80 ? -10.419 -2.290 15.101 1.00 83.56 80 VAL A O 1
ATOM 636 N N . LYS A 1 81 ? -11.442 -0.806 13.758 1.00 75.69 81 LYS A N 1
ATOM 637 C CA . LYS A 1 81 ? -11.170 0.343 14.615 1.00 75.69 81 LYS A CA 1
ATOM 638 C C . LYS A 1 81 ? -12.150 1.469 14.334 1.00 75.69 81 LYS A C 1
ATOM 640 O O . LYS A 1 81 ? -12.571 1.649 13.197 1.00 75.69 81 LYS A O 1
ATOM 645 N N . HIS A 1 82 ? -12.507 2.195 15.382 1.00 70.81 82 HIS A N 1
ATOM 646 C CA . HIS A 1 82 ? -13.304 3.409 15.314 1.00 70.81 82 HIS A CA 1
ATOM 647 C C . HIS A 1 82 ? -12.438 4.542 15.857 1.00 70.81 82 HIS A C 1
ATOM 649 O O . HIS A 1 82 ? -12.020 4.489 17.015 1.00 70.81 82 HIS A O 1
ATOM 655 N N . TYR A 1 83 ? -12.105 5.512 15.012 1.00 64.00 83 TYR A N 1
ATOM 656 C CA . TYR A 1 83 ? -11.476 6.745 15.463 1.00 64.00 83 TYR A CA 1
ATOM 657 C C . TYR A 1 83 ? -12.590 7.748 15.750 1.00 64.00 83 TYR A C 1
ATOM 659 O O . TYR A 1 83 ? -13.108 8.369 14.830 1.00 64.00 83 TYR A O 1
ATOM 667 N N . SER A 1 84 ? -12.976 7.882 17.020 1.00 55.69 84 SER A N 1
ATOM 668 C CA . SER A 1 84 ? -13.793 9.021 17.438 1.00 55.69 84 SER A CA 1
ATOM 669 C C . SER A 1 84 ? -12.937 10.282 17.315 1.00 55.69 84 SER A C 1
ATOM 671 O O . SER A 1 84 ? -11.874 10.343 17.943 1.00 55.69 84 SER A O 1
ATOM 673 N N . GLN A 1 85 ? -13.365 11.242 16.495 1.00 53.44 85 GLN A N 1
ATOM 674 C CA . GLN A 1 85 ? -12.880 12.620 16.602 1.00 53.44 85 GLN A CA 1
ATOM 675 C C . GLN A 1 85 ? -13.451 13.289 17.851 1.00 53.44 85 GLN A C 1
ATOM 677 O O . GLN A 1 85 ? -14.612 12.979 18.204 1.00 53.44 85 GLN A O 1
#

Secondary structure (DSSP, 8-state):
-HHHHHHHHHHHHHHHHHHHHHHHHHHHGGGTS-SSEE------SSEEEEEETTEEEEEETTT-EEEEEESSTTPPPEEEEE---